Protein AF-A0A9P6CHK9-F1 (afdb_monomer_lite)

InterPro domains:
  IPR012942 SRR1-like domain [PF07985] (1-132)
  IPR040044 SRR1-like protein [PTHR28626] (11-134)

Secondary structure (DSSP, 8-state):
-HHHHT--GGG-EE--TT--HHHHHHHHHTT-EE-SS--TT----SS-EEEEETT--HHHHHHHHHHT-SHHHHTTEEEEEE-HHHHHHTS-HHHHHHH-HHHHHHGGGSEEEEPPPPSS-TTTTTTEEEEE----

Foldseek 3Di:
DCVVVVNDQCPAEDDDPPDDPVNVVVCVVSVHHYDPDPPLLQDQQPAQDEDEAEPDDLSSVLNNCVNQVDPVRQQSYWYFYFQLVVVLVVDDPVVCCVRRVSSNVCSVQWDWAQDDADPVHRPPSRRTTTIGHDDD

Organism: NCBI:txid64659

pLDDT: mean 92.96, std 5.64, range [56.06, 98.12]

Structure (mmCIF, N/CA/C/O backbone):
data_AF-A0A9P6CHK9-F1
#
_entry.id   AF-A0A9P6CHK9-F1
#
loop_
_atom_site.group_PDB
_atom_site.id
_atom_site.type_symbol
_atom_site.label_atom_id
_atom_site.label_alt_id
_atom_site.label_comp_id
_atom_site.label_asym_id
_atom_site.label_entity_id
_atom_site.label_seq_id
_atom_site.pdbx_PDB_ins_code
_atom_site.Cartn_x
_atom_site.Cartn_y
_atom_site.Cartn_z
_atom_site.occupancy
_atom_site.B_iso_or_equiv
_atom_site.auth_seq_id
_atom_site.auth_comp_id
_atom_site.auth_asym_id
_atom_site.auth_atom_id
_atom_site.pdbx_PDB_model_num
ATOM 1 N N . MET A 1 1 ? 1.142 -6.135 16.172 1.00 75.69 1 MET A N 1
ATOM 2 C CA . MET A 1 1 ? 1.747 -4.831 15.805 1.00 75.69 1 MET A CA 1
ATOM 3 C C . MET A 1 1 ? 1.047 -3.708 16.544 1.00 75.69 1 MET A C 1
ATOM 5 O O . MET A 1 1 ? 1.735 -2.978 17.243 1.00 75.69 1 MET A O 1
ATOM 9 N N . CYS A 1 2 ? -0.286 -3.637 16.465 1.00 85.44 2 CYS A N 1
ATOM 10 C CA . CYS A 1 2 ? -1.082 -2.626 17.159 1.00 85.44 2 CYS A CA 1
ATOM 11 C C . CYS A 1 2 ? -0.807 -2.581 18.668 1.00 85.44 2 CYS A C 1
ATOM 13 O O . CYS A 1 2 ? -0.368 -1.546 19.149 1.00 85.44 2 CYS A O 1
ATOM 15 N N . ASP A 1 3 ? -0.886 -3.719 19.366 1.00 86.19 3 ASP A N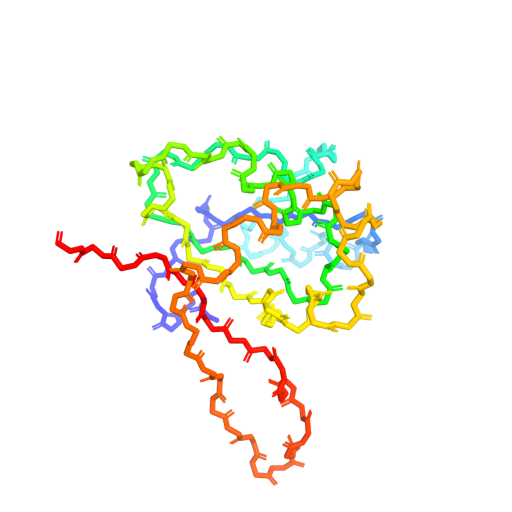 1
ATOM 16 C CA . ASP A 1 3 ? -0.627 -3.781 20.815 1.00 86.19 3 ASP A CA 1
ATOM 17 C C . ASP A 1 3 ? 0.774 -3.285 21.198 1.00 86.19 3 ASP A C 1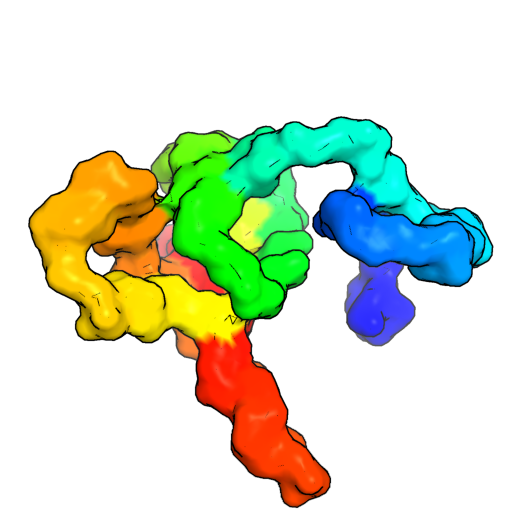
ATOM 19 O O . ASP A 1 3 ? 0.942 -2.494 22.120 1.00 86.19 3 ASP A O 1
ATOM 23 N N . ARG A 1 4 ? 1.806 -3.717 20.458 1.00 87.69 4 ARG A N 1
ATOM 24 C CA . ARG A 1 4 ? 3.204 -3.345 20.744 1.00 87.69 4 ARG A CA 1
ATOM 25 C C . ARG A 1 4 ? 3.500 -1.872 20.473 1.00 87.69 4 ARG A C 1
ATOM 27 O O . ARG A 1 4 ? 4.411 -1.334 21.090 1.00 87.69 4 ARG A O 1
ATOM 34 N N . LEU A 1 5 ? 2.788 -1.261 19.529 1.00 84.50 5 LEU A N 1
ATOM 35 C CA . LEU A 1 5 ? 2.955 0.143 19.144 1.00 84.50 5 LEU A CA 1
ATOM 36 C C . LEU A 1 5 ? 1.893 1.054 19.775 1.00 84.50 5 LEU A C 1
ATOM 38 O O . LEU A 1 5 ? 1.875 2.244 19.478 1.00 84.50 5 LEU A O 1
ATOM 42 N N . ASN A 1 6 ? 1.022 0.506 20.630 1.00 88.31 6 ASN A N 1
ATOM 43 C CA . ASN A 1 6 ? -0.117 1.202 21.223 1.00 88.31 6 ASN A CA 1
ATOM 44 C C . ASN A 1 6 ? -1.000 1.914 20.174 1.00 88.31 6 ASN A C 1
ATOM 46 O O . ASN A 1 6 ? -1.432 3.050 20.369 1.00 88.31 6 ASN A O 1
ATOM 50 N N . ILE A 1 7 ? -1.221 1.258 19.030 1.00 87.62 7 ILE A N 1
ATOM 51 C CA . ILE A 1 7 ? -2.112 1.747 17.972 1.00 87.62 7 ILE A CA 1
ATOM 52 C C . ILE A 1 7 ? -3.531 1.312 18.321 1.00 87.62 7 ILE A C 1
ATOM 54 O O . ILE A 1 7 ? -3.805 0.116 18.416 1.00 87.62 7 ILE A O 1
ATOM 58 N N . ASP A 1 8 ? -4.424 2.286 18.460 1.00 90.94 8 ASP A N 1
ATOM 59 C CA . ASP A 1 8 ? -5.858 2.053 18.613 1.00 90.94 8 ASP A CA 1
ATOM 60 C C . ASP A 1 8 ? -6.409 1.315 17.378 1.00 90.94 8 ASP A C 1
ATOM 62 O O . ASP A 1 8 ? -6.285 1.791 16.244 1.00 90.94 8 ASP A O 1
ATOM 66 N N . THR A 1 9 ? -7.007 0.138 17.591 1.00 91.56 9 THR A N 1
ATOM 67 C CA . THR A 1 9 ? -7.541 -0.709 16.516 1.00 91.56 9 THR A CA 1
ATOM 68 C C . THR A 1 9 ? -8.709 -0.059 15.779 1.00 91.56 9 THR A C 1
ATOM 70 O O . THR A 1 9 ? -8.904 -0.353 14.599 1.00 91.56 9 THR A O 1
ATOM 73 N N . SER A 1 10 ? -9.399 0.911 16.388 1.00 87.56 10 SER A N 1
ATOM 74 C CA . SER A 1 10 ? -10.420 1.718 15.709 1.00 87.56 10 SER A CA 1
ATOM 75 C C . SER A 1 10 ? -9.842 2.604 14.594 1.00 87.56 10 SER A C 1
ATOM 77 O O . SER A 1 10 ? -10.546 2.974 13.650 1.00 87.56 10 SER A O 1
ATOM 79 N N . GLY A 1 11 ? -8.540 2.908 14.664 1.00 90.06 11 GLY A N 1
ATOM 80 C CA . GLY A 1 11 ? -7.780 3.596 13.622 1.00 90.06 11 GLY A CA 1
ATOM 81 C C . GLY A 1 11 ? -7.269 2.675 12.510 1.00 90.06 11 GLY A C 1
ATOM 82 O O . GLY A 1 11 ? -6.698 3.164 11.534 1.00 90.06 11 GLY A O 1
ATOM 83 N N . VAL A 1 12 ? -7.464 1.358 12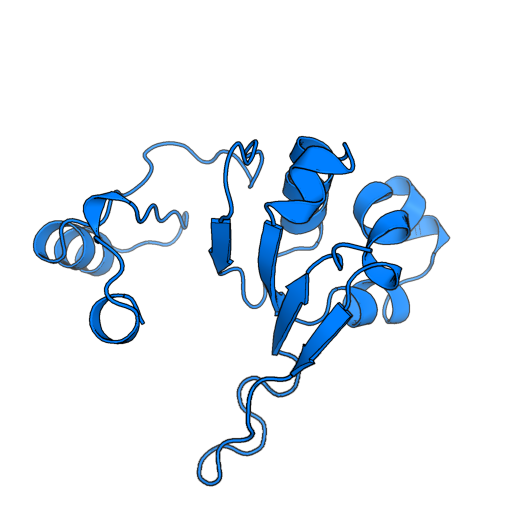.628 1.00 94.38 12 VAL A N 1
ATOM 84 C CA . VAL A 1 12 ? -7.001 0.365 11.654 1.00 94.38 12 VAL A CA 1
ATOM 85 C C . VAL A 1 12 ? -8.134 0.013 10.703 1.00 94.38 12 VAL A C 1
ATOM 87 O O . VAL A 1 12 ? -9.246 -0.309 11.114 1.00 94.38 12 VAL A O 1
ATOM 90 N N . SER A 1 13 ? -7.841 0.067 9.406 1.00 95.06 13 SER A N 1
ATOM 91 C CA . SER A 1 13 ? -8.767 -0.346 8.354 1.00 95.06 13 SER A CA 1
ATOM 92 C C . SER A 1 13 ? -8.147 -1.438 7.495 1.00 95.06 13 SER A C 1
ATOM 94 O O . SER A 1 13 ? -6.986 -1.325 7.107 1.00 95.06 13 SER A O 1
ATOM 96 N N . VAL A 1 14 ? -8.926 -2.475 7.187 1.00 95.50 14 VAL A N 1
ATOM 97 C CA . VAL A 1 14 ? -8.476 -3.634 6.402 1.00 95.50 14 VAL A CA 1
ATOM 98 C C . VAL A 1 14 ? -9.412 -3.907 5.232 1.00 95.50 14 VAL A C 1
ATOM 100 O O . VAL A 1 14 ? -10.621 -3.679 5.311 1.00 95.50 14 VAL A O 1
ATOM 103 N N . TYR A 1 15 ? -8.840 -4.395 4.136 1.00 94.94 15 TYR A N 1
ATOM 104 C CA . TYR A 1 15 ? -9.579 -4.842 2.964 1.00 94.94 15 TYR A CA 1
ATOM 105 C C . TYR A 1 15 ? -8.777 -5.900 2.211 1.00 94.94 15 TYR A C 1
ATOM 107 O O . TYR A 1 15 ? -7.631 -5.645 1.848 1.00 94.94 15 TYR A O 1
ATOM 115 N N . ASP A 1 16 ? -9.415 -7.024 1.911 1.00 92.88 16 ASP A N 1
ATOM 116 C CA . ASP A 1 16 ? -8.969 -8.005 0.933 1.00 92.88 16 ASP A CA 1
ATOM 117 C C . ASP A 1 16 ? -10.225 -8.670 0.338 1.00 92.88 16 ASP A C 1
ATOM 119 O O . ASP A 1 16 ? -11.110 -9.075 1.098 1.00 92.88 16 ASP A O 1
ATOM 123 N N . PRO A 1 17 ? -10.369 -8.759 -0.999 1.00 91.38 17 PRO A N 1
ATOM 124 C CA . PRO A 1 17 ? -11.514 -9.434 -1.607 1.00 91.38 17 PRO A CA 1
ATOM 125 C C . PRO A 1 17 ? -11.606 -10.930 -1.269 1.00 91.38 17 PRO A C 1
ATOM 127 O O . PRO A 1 17 ? -12.664 -11.512 -1.495 1.00 91.38 17 PRO A O 1
ATOM 130 N N . VAL A 1 18 ? -10.532 -11.556 -0.773 1.00 93.62 18 VAL A N 1
ATOM 131 C CA . VAL A 1 18 ? -10.513 -12.981 -0.415 1.00 93.62 18 VAL A CA 1
ATOM 132 C C . VAL A 1 18 ? -10.755 -13.251 1.070 1.00 93.62 18 VAL A C 1
ATOM 134 O O . VAL A 1 18 ? -10.645 -14.405 1.482 1.00 93.62 18 VAL A O 1
ATOM 137 N N . PHE A 1 19 ? -11.092 -12.231 1.872 1.00 95.38 19 PHE A N 1
ATOM 138 C CA . PHE A 1 19 ? -11.435 -12.444 3.279 1.00 95.38 19 PHE A CA 1
ATOM 139 C C . PHE A 1 19 ? -12.557 -13.472 3.439 1.00 95.38 19 PHE A C 1
ATOM 141 O O . PHE A 1 19 ? -13.611 -13.401 2.803 1.00 95.38 19 PHE A O 1
ATOM 148 N N . THR A 1 20 ? -12.310 -14.421 4.331 1.00 96.88 20 THR A N 1
ATOM 149 C CA . THR A 1 20 ? -13.235 -15.477 4.730 1.00 96.88 20 THR A CA 1
ATOM 150 C C . THR A 1 20 ? -14.183 -15.000 5.831 1.00 96.88 20 THR A C 1
ATOM 152 O O . THR A 1 20 ? -14.010 -13.926 6.409 1.00 96.88 20 THR A O 1
ATOM 155 N N . ALA A 1 21 ? -15.203 -15.800 6.151 1.00 97.19 21 ALA A N 1
ATOM 156 C CA . ALA A 1 21 ? -16.102 -15.486 7.262 1.00 97.19 21 ALA A CA 1
ATOM 157 C C . ALA A 1 21 ? -15.352 -15.461 8.606 1.00 97.19 21 ALA A C 1
ATOM 159 O O . ALA A 1 21 ? -15.650 -14.637 9.470 1.00 97.19 21 ALA A O 1
ATOM 160 N N . GLU A 1 22 ? -14.353 -16.328 8.754 1.00 97.81 22 GLU A N 1
ATOM 161 C CA . GLU A 1 22 ? -13.472 -16.415 9.911 1.00 97.81 22 GLU A CA 1
ATOM 162 C C . GLU A 1 22 ? -12.619 -15.149 10.060 1.00 97.81 22 GLU A C 1
ATOM 164 O O . GLU A 1 22 ? -12.548 -14.596 11.159 1.00 97.81 22 GLU A O 1
ATOM 169 N N . ASP A 1 23 ? -12.050 -14.638 8.960 1.00 96.50 23 ASP A N 1
ATOM 170 C CA . ASP A 1 23 ? -11.302 -13.372 8.959 1.00 96.50 23 ASP A CA 1
ATOM 171 C C . ASP A 1 23 ? -12.193 -12.214 9.425 1.00 96.50 23 ASP A C 1
ATOM 173 O O . ASP A 1 23 ? -11.833 -11.451 10.322 1.00 96.50 23 ASP A O 1
ATOM 177 N N . LEU A 1 24 ? -13.396 -12.109 8.849 1.00 96.62 24 LEU A N 1
ATOM 178 C CA . LEU A 1 24 ? -14.360 -11.061 9.188 1.00 96.62 24 LEU A CA 1
ATOM 179 C C . LEU A 1 24 ? -14.807 -11.139 10.654 1.00 96.62 24 LEU A C 1
ATOM 181 O O . LEU A 1 24 ? -14.925 -10.100 11.308 1.00 96.62 24 LEU A O 1
ATOM 185 N N . SER A 1 25 ? -15.028 -12.350 11.176 1.00 97.12 25 SER A N 1
ATOM 186 C CA . SER A 1 25 ? -15.361 -12.570 12.587 1.00 97.12 25 SER A CA 1
ATOM 187 C C . SER A 1 25 ? -14.231 -12.091 13.497 1.00 97.12 25 SER A C 1
ATOM 189 O O . SER A 1 25 ? -14.472 -11.310 14.418 1.00 97.12 25 SER A O 1
ATOM 191 N N . LEU A 1 26 ? -12.989 -12.481 13.192 1.00 95.62 26 LEU A N 1
ATOM 192 C CA . LEU A 1 26 ? -11.808 -12.074 13.951 1.00 95.62 26 LEU A CA 1
ATOM 193 C C . LEU A 1 26 ? -11.625 -10.550 13.946 1.00 95.62 26 LEU A C 1
ATOM 195 O O . LEU A 1 26 ? -11.371 -9.952 14.989 1.00 95.62 26 LEU A O 1
ATOM 199 N N . PHE A 1 27 ? -11.778 -9.893 12.793 1.00 95.25 27 PHE A N 1
ATOM 200 C CA . PHE A 1 27 ? -11.683 -8.432 12.724 1.00 95.25 27 PHE A CA 1
ATOM 201 C C . PHE A 1 27 ? -12.764 -7.743 13.561 1.00 95.25 27 PHE A C 1
ATOM 203 O O . PHE A 1 27 ? -12.474 -6.731 14.202 1.00 95.25 27 PHE A O 1
ATOM 210 N N . GLY A 1 28 ? -13.974 -8.308 13.608 1.00 94.38 28 GLY A N 1
ATOM 211 C CA . GLY A 1 28 ? -15.052 -7.839 14.476 1.00 94.38 28 GLY A CA 1
ATOM 212 C C . GLY A 1 28 ? -14.695 -7.922 15.962 1.00 94.38 28 GLY A C 1
ATOM 213 O O . GLY A 1 28 ? -14.857 -6.938 16.683 1.00 94.38 28 GLY A O 1
ATOM 214 N N . GLU A 1 29 ? -14.149 -9.056 16.409 1.00 94.56 29 GLU A N 1
ATOM 215 C CA . GLU A 1 29 ? -13.687 -9.252 17.794 1.00 94.56 29 GLU A CA 1
ATOM 216 C C . GLU A 1 29 ? -12.560 -8.281 18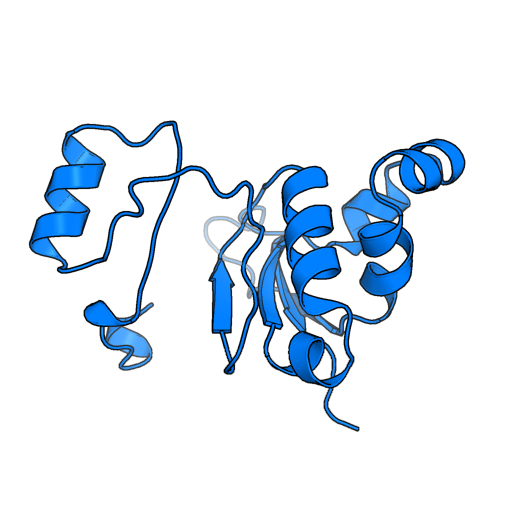.176 1.00 94.56 29 GLU A C 1
ATOM 218 O O . GLU A 1 29 ? -12.541 -7.749 19.286 1.00 94.56 29 GLU A O 1
ATOM 223 N N . LEU A 1 30 ? -11.654 -7.998 17.237 1.00 92.31 30 LEU A N 1
ATOM 224 C CA . LEU A 1 30 ? -10.530 -7.074 17.420 1.00 92.31 30 LEU A CA 1
ATOM 225 C C . LEU A 1 30 ? -10.905 -5.592 17.241 1.00 92.31 30 LEU A C 1
ATOM 227 O O . LEU A 1 30 ? -10.036 -4.723 17.357 1.00 92.31 30 LEU A O 1
ATOM 231 N N . GLN A 1 31 ? -12.176 -5.290 16.949 1.00 93.19 31 GLN A N 1
ATOM 232 C CA . GLN A 1 31 ? -12.676 -3.938 16.667 1.00 93.19 31 GLN A CA 1
ATOM 233 C C . GLN A 1 31 ? -11.944 -3.246 15.501 1.00 93.19 31 GLN A C 1
ATOM 235 O O . GLN A 1 31 ? -11.836 -2.021 15.450 1.00 93.19 31 GLN A O 1
ATOM 240 N N . ILE A 1 32 ? -11.445 -4.036 14.547 1.00 94.88 32 ILE A N 1
ATOM 241 C CA . ILE A 1 32 ? -10.783 -3.550 13.337 1.00 94.88 32 ILE A CA 1
ATOM 242 C C . ILE A 1 32 ? -11.846 -3.233 12.289 1.00 94.88 32 ILE A C 1
ATOM 244 O O . ILE A 1 32 ? -12.752 -4.024 12.017 1.00 94.88 32 ILE A O 1
ATOM 248 N N . ARG A 1 33 ? -11.720 -2.075 11.640 1.00 95.88 33 ARG A N 1
ATOM 249 C CA . ARG A 1 33 ? -12.672 -1.660 10.613 1.00 95.88 33 ARG A CA 1
ATOM 250 C C . ARG A 1 33 ? -12.438 -2.421 9.307 1.00 95.88 33 ARG A C 1
ATOM 252 O O . ARG A 1 33 ? -11.513 -2.112 8.556 1.00 95.88 33 ARG A O 1
ATOM 259 N N . VAL A 1 34 ? -13.335 -3.345 8.975 1.00 96.06 34 VAL A N 1
ATOM 260 C CA . VAL A 1 34 ? -13.397 -3.926 7.626 1.00 96.06 34 VAL A CA 1
ATOM 261 C C . VAL A 1 34 ? -14.006 -2.906 6.666 1.00 96.06 34 VAL A C 1
ATOM 263 O O . VAL A 1 34 ? -15.075 -2.343 6.917 1.00 96.06 34 VAL A O 1
ATOM 266 N N . LEU A 1 35 ? -13.316 -2.632 5.563 1.00 94.75 35 LEU A N 1
ATOM 267 C CA . LEU A 1 35 ? -13.824 -1.743 4.526 1.00 94.75 35 LEU A CA 1
ATOM 268 C C . LEU A 1 35 ? -14.820 -2.498 3.640 1.00 94.75 35 LEU A C 1
ATOM 270 O O . LEU A 1 35 ? -14.544 -3.596 3.174 1.00 94.75 35 LEU A O 1
ATOM 274 N N . ALA A 1 36 ? -15.981 -1.895 3.387 1.00 88.56 36 ALA A N 1
ATOM 275 C CA . ALA A 1 36 ? -17.032 -2.513 2.575 1.00 88.56 36 ALA A CA 1
ATOM 276 C C . ALA A 1 36 ? -16.778 -2.409 1.058 1.00 88.56 36 ALA A C 1
ATOM 278 O O . ALA A 1 36 ? -17.416 -3.101 0.271 1.00 88.56 36 ALA A O 1
ATOM 279 N N . GLU A 1 37 ? -15.869 -1.527 0.638 1.00 91.69 37 GLU A N 1
ATOM 280 C CA . GLU A 1 37 ? -15.651 -1.179 -0.766 1.00 91.69 37 GLU A CA 1
ATOM 281 C C . GLU A 1 37 ? -14.209 -1.451 -1.193 1.00 91.69 37 GLU A C 1
ATOM 283 O O . GLU A 1 37 ? -13.259 -0.992 -0.552 1.00 91.69 37 GLU A O 1
ATOM 288 N N . ASN A 1 38 ? -14.044 -2.086 -2.355 1.00 93.56 38 ASN A N 1
ATOM 289 C CA . ASN A 1 38 ? -12.752 -2.150 -3.024 1.00 93.56 38 ASN A CA 1
ATOM 290 C C . ASN A 1 38 ? -12.389 -0.787 -3.623 1.00 93.56 38 ASN A C 1
ATOM 292 O O . ASN A 1 38 ? -12.770 -0.464 -4.748 1.00 93.56 38 ASN A O 1
ATOM 296 N N . ARG A 1 39 ? -11.589 0.003 -2.910 1.00 93.75 39 ARG A N 1
ATOM 297 C CA . ARG A 1 39 ? -11.069 1.272 -3.449 1.00 93.75 39 ARG A CA 1
ATOM 298 C C . ARG A 1 39 ? -9.825 1.104 -4.319 1.00 93.75 39 ARG A C 1
ATOM 300 O O . ARG A 1 39 ? -9.281 2.097 -4.798 1.00 93.75 39 ARG A O 1
ATOM 307 N N . SER A 1 40 ? -9.354 -0.128 -4.518 1.00 94.81 40 SER A N 1
ATOM 308 C CA . SER A 1 40 ? -8.146 -0.453 -5.288 1.00 94.81 40 SER A CA 1
ATOM 309 C C . SER A 1 40 ? -6.932 0.379 -4.853 1.00 94.81 40 SER A C 1
ATOM 311 O O . SER A 1 40 ? -6.210 0.913 -5.691 1.00 94.81 40 SER A O 1
ATOM 313 N N . ALA A 1 41 ? -6.753 0.535 -3.538 1.00 95.88 41 ALA A N 1
ATOM 314 C CA . ALA A 1 41 ? -5.705 1.342 -2.903 1.00 95.88 41 ALA A CA 1
ATOM 315 C C . ALA A 1 41 ? -5.737 2.865 -3.183 1.00 95.88 41 ALA A C 1
ATOM 317 O O . ALA A 1 41 ? -4.792 3.571 -2.840 1.00 95.88 41 ALA A O 1
ATOM 318 N N . ARG A 1 42 ? -6.827 3.416 -3.738 1.00 96.50 42 ARG A N 1
ATOM 319 C CA . ARG A 1 42 ? -6.995 4.868 -3.948 1.00 96.50 42 ARG A CA 1
ATOM 320 C C . ARG A 1 42 ? -7.388 5.580 -2.648 1.00 96.50 42 ARG A C 1
ATOM 322 O O . ARG A 1 42 ? -8.537 5.983 -2.472 1.00 96.50 42 ARG A O 1
ATOM 329 N N . TYR A 1 43 ? -6.435 5.708 -1.731 1.00 95.19 43 TYR A N 1
ATOM 330 C CA . TYR A 1 43 ? -6.605 6.404 -0.454 1.00 95.19 43 TYR A CA 1
ATOM 331 C C . TYR A 1 43 ? -5.767 7.676 -0.427 1.00 95.19 43 TYR A C 1
ATOM 333 O O . TYR A 1 43 ? -4.572 7.617 -0.691 1.00 95.19 43 TYR A O 1
ATOM 341 N N . VAL A 1 44 ? -6.382 8.807 -0.081 1.00 95.94 44 VAL A N 1
ATOM 342 C CA . VAL A 1 44 ? -5.659 10.050 0.220 1.00 95.94 44 VAL A CA 1
ATOM 343 C C . VAL A 1 44 ? -5.258 10.027 1.695 1.00 95.94 44 VAL A C 1
ATOM 345 O O . VAL A 1 44 ? -6.092 9.767 2.564 1.00 95.94 44 VAL A O 1
ATOM 348 N N . LEU A 1 45 ? -3.978 10.256 1.969 1.00 95.38 45 LEU A N 1
ATOM 349 C CA . LEU A 1 45 ? -3.366 10.153 3.288 1.00 95.38 45 LEU A CA 1
ATOM 350 C C . LEU A 1 45 ? -3.186 11.548 3.889 1.00 95.38 45 LEU A C 1
ATOM 352 O O . LEU A 1 45 ? -2.201 12.240 3.640 1.00 95.38 45 LEU A O 1
ATOM 356 N N . GLU A 1 46 ? -4.154 11.945 4.710 1.00 94.56 46 GLU A N 1
ATOM 357 C CA . GLU A 1 46 ? -4.179 13.258 5.380 1.00 94.56 46 GLU A CA 1
ATOM 358 C C . GLU A 1 46 ? -3.280 13.331 6.627 1.00 94.56 46 GLU A C 1
ATOM 360 O O . GLU A 1 46 ? -3.101 14.390 7.222 1.00 94.56 46 GLU A O 1
ATOM 365 N N . ARG A 1 47 ? -2.747 12.191 7.071 1.00 93.25 47 ARG A N 1
ATOM 366 C CA . ARG A 1 47 ? -1.893 12.067 8.258 1.00 93.25 47 ARG A CA 1
ATOM 367 C C . ARG A 1 47 ? -0.917 10.905 8.089 1.00 93.25 47 ARG A C 1
ATOM 369 O O . ARG A 1 47 ? -1.225 10.008 7.295 1.00 93.25 47 ARG A O 1
ATOM 376 N N . PRO A 1 48 ? 0.185 10.856 8.860 1.00 93.75 48 PRO A N 1
ATOM 377 C CA . PRO A 1 48 ? 1.102 9.724 8.849 1.00 93.75 48 PRO A CA 1
ATOM 378 C C . PRO A 1 48 ? 0.352 8.397 8.986 1.00 93.75 48 PRO A C 1
ATOM 380 O O . PRO A 1 48 ? -0.385 8.184 9.949 1.00 93.75 48 PRO A O 1
ATOM 383 N N . THR A 1 49 ? 0.497 7.535 7.985 1.00 94.56 49 THR A N 1
ATOM 384 C CA . THR A 1 49 ? -0.277 6.305 7.827 1.00 94.56 49 THR A CA 1
ATOM 385 C C . THR A 1 49 ? 0.645 5.174 7.405 1.00 94.56 49 THR A C 1
ATOM 387 O O . THR A 1 49 ? 1.409 5.296 6.447 1.00 94.56 49 THR A O 1
ATOM 390 N N . ILE A 1 50 ? 0.538 4.048 8.112 1.00 95.25 50 ILE A N 1
ATOM 391 C CA . ILE A 1 50 ? 1.191 2.804 7.715 1.00 95.25 50 ILE A CA 1
ATOM 392 C C . ILE A 1 50 ? 0.283 2.073 6.730 1.00 95.25 50 ILE A C 1
ATOM 394 O O . ILE A 1 50 ? -0.818 1.650 7.081 1.00 95.25 50 ILE A O 1
ATOM 398 N N . CYS A 1 51 ? 0.765 1.882 5.510 1.00 96.38 51 CYS A N 1
ATOM 399 C CA . CYS A 1 51 ? 0.143 1.021 4.518 1.00 96.38 51 CYS A CA 1
ATOM 400 C C . CYS A 1 51 ? 0.859 -0.330 4.532 1.00 96.38 51 CYS A C 1
ATOM 402 O O . CYS A 1 51 ? 1.985 -0.452 4.052 1.00 96.38 51 CYS A O 1
ATOM 404 N N . PHE A 1 52 ? 0.219 -1.346 5.110 1.00 95.00 52 PHE A N 1
ATOM 405 C CA . PHE A 1 52 ? 0.726 -2.717 5.112 1.00 95.00 52 PHE A CA 1
ATOM 406 C C . PHE A 1 52 ? 0.223 -3.444 3.863 1.00 95.00 52 PHE A C 1
ATOM 408 O O . PHE A 1 52 ? -0.956 -3.774 3.767 1.00 95.00 52 PHE A O 1
ATOM 415 N N . MET A 1 53 ? 1.104 -3.626 2.881 1.00 95.00 53 MET A N 1
ATOM 416 C CA . MET A 1 53 ? 0.766 -4.115 1.540 1.00 95.00 53 MET A CA 1
ATOM 417 C C . MET A 1 53 ? 1.825 -5.105 1.019 1.00 95.00 53 MET A C 1
ATOM 419 O O . MET A 1 53 ? 2.421 -4.874 -0.033 1.00 95.00 53 MET A O 1
ATOM 423 N N . PRO A 1 54 ? 2.144 -6.189 1.747 1.00 89.38 54 PRO A N 1
ATOM 424 C CA . PRO A 1 54 ? 3.112 -7.169 1.265 1.00 89.38 54 PRO A CA 1
ATOM 425 C C . PRO A 1 54 ? 2.579 -7.883 0.014 1.00 89.38 54 PRO A C 1
ATOM 427 O O . PRO A 1 54 ? 1.409 -8.244 -0.051 1.00 89.38 54 PRO A O 1
ATOM 430 N N . HIS A 1 55 ? 3.449 -8.112 -0.974 1.00 85.12 55 HIS A N 1
ATOM 431 C CA . HIS A 1 55 ? 3.132 -8.862 -2.201 1.00 85.12 55 HIS A CA 1
ATOM 432 C C . HIS A 1 55 ? 1.946 -8.340 -3.039 1.00 85.12 55 HIS A C 1
ATOM 434 O O . HIS A 1 55 ? 1.444 -9.070 -3.890 1.00 85.12 55 HIS A O 1
ATOM 440 N N . CYS A 1 56 ? 1.525 -7.084 -2.865 1.00 92.25 56 CYS A N 1
ATOM 441 C CA . CYS A 1 56 ? 0.481 -6.499 -3.703 1.00 92.25 56 CYS A CA 1
ATOM 442 C C . CYS A 1 56 ? 0.923 -6.328 -5.168 1.00 92.25 56 CYS A C 1
ATOM 444 O O . CYS A 1 56 ? 2.113 -6.176 -5.473 1.00 92.25 56 CYS A O 1
ATOM 446 N N . ASP A 1 57 ? -0.064 -6.302 -6.066 1.00 93.88 57 ASP A N 1
ATOM 447 C CA . ASP A 1 57 ? 0.131 -5.976 -7.478 1.00 93.88 57 ASP A CA 1
ATOM 448 C C . ASP A 1 57 ? 0.607 -4.529 -7.671 1.00 93.88 57 ASP A C 1
ATOM 450 O O . ASP A 1 57 ? 0.247 -3.621 -6.914 1.00 93.88 57 ASP A O 1
ATOM 454 N N . MET A 1 58 ? 1.379 -4.294 -8.740 1.00 96.50 58 MET A N 1
ATOM 455 C CA . MET A 1 58 ? 1.943 -2.975 -9.056 1.00 96.50 58 MET A CA 1
ATOM 456 C C . MET A 1 58 ? 0.874 -1.882 -9.185 1.00 96.50 58 MET A C 1
ATOM 458 O O . MET A 1 58 ? 1.114 -0.740 -8.803 1.00 96.50 58 MET A O 1
ATOM 462 N N . GLU A 1 59 ? -0.312 -2.223 -9.684 1.00 97.25 59 GLU A N 1
ATOM 463 C CA . GLU A 1 59 ? -1.450 -1.318 -9.843 1.00 97.25 59 GLU A CA 1
ATOM 464 C C . GLU A 1 59 ? -1.947 -0.741 -8.517 1.00 97.25 59 GLU A C 1
ATOM 466 O O . GLU A 1 59 ? -2.437 0.389 -8.484 1.00 97.25 59 GLU A O 1
ATOM 471 N N . LEU A 1 60 ? -1.827 -1.490 -7.418 1.00 97.31 60 LEU A N 1
ATOM 472 C CA . LEU A 1 60 ? -2.226 -1.002 -6.102 1.00 97.31 60 LEU A CA 1
ATOM 473 C C . LEU A 1 60 ? -1.222 0.036 -5.583 1.00 97.31 60 LEU A C 1
ATOM 475 O O . LEU A 1 60 ? -1.641 1.081 -5.085 1.00 97.31 60 LEU A O 1
ATOM 479 N N . TYR A 1 61 ? 0.083 -0.187 -5.781 1.00 97.44 61 TYR A N 1
ATOM 480 C CA . TYR A 1 61 ? 1.100 0.825 -5.468 1.00 97.44 61 TYR A CA 1
ATOM 481 C C . TYR A 1 61 ? 0.963 2.058 -6.367 1.00 97.44 61 TYR A C 1
ATOM 483 O O . TYR A 1 61 ? 1.030 3.188 -5.895 1.00 97.44 61 TYR A O 1
ATOM 491 N N . GLU A 1 62 ? 0.706 1.858 -7.657 1.00 97.94 62 GLU A N 1
ATOM 492 C CA . GLU A 1 62 ? 0.447 2.947 -8.597 1.00 97.94 62 GLU A CA 1
ATOM 493 C C . GLU A 1 62 ? -0.720 3.826 -8.135 1.00 97.94 62 GLU A C 1
ATOM 495 O O . GLU A 1 62 ? -0.613 5.051 -8.138 1.00 97.94 62 GLU A O 1
ATOM 500 N N . ASN A 1 63 ? -1.827 3.216 -7.708 1.00 98.12 63 ASN A N 1
ATOM 501 C CA . ASN A 1 63 ? -3.018 3.938 -7.272 1.00 98.12 63 ASN A CA 1
ATOM 502 C C . ASN A 1 63 ? -2.795 4.729 -5.978 1.00 98.12 63 ASN A C 1
ATOM 504 O O . ASN A 1 63 ? -3.241 5.877 -5.899 1.00 98.12 63 ASN A O 1
ATOM 508 N N . ILE A 1 64 ? -2.111 4.155 -4.981 1.00 97.69 64 ILE A N 1
ATOM 509 C CA . ILE A 1 64 ? -1.851 4.869 -3.724 1.00 97.69 64 ILE A CA 1
ATOM 510 C C . ILE A 1 64 ? -0.834 5.997 -3.919 1.00 97.69 64 ILE A C 1
ATOM 512 O O . ILE A 1 64 ? -1.026 7.088 -3.388 1.00 97.69 64 ILE A O 1
ATOM 516 N N . LEU A 1 65 ? 0.195 5.786 -4.745 1.00 97.25 65 LEU A N 1
ATOM 517 C CA . LEU A 1 65 ? 1.165 6.827 -5.085 1.00 97.25 65 LEU A CA 1
ATOM 518 C C . LEU A 1 65 ? 0.510 7.956 -5.890 1.00 97.25 65 LEU A C 1
ATOM 520 O O . LEU A 1 65 ? 0.732 9.125 -5.592 1.00 97.25 65 LEU A O 1
ATOM 524 N N . LYS A 1 66 ? -0.361 7.627 -6.853 1.00 97.38 66 LYS A N 1
ATOM 525 C CA . LYS A 1 66 ? -1.157 8.616 -7.601 1.00 97.38 66 LYS A CA 1
ATOM 526 C C . LYS A 1 66 ? -2.053 9.454 -6.697 1.00 97.38 66 LYS A C 1
ATOM 528 O O . LYS A 1 66 ? -2.109 10.668 -6.861 1.00 97.38 66 LYS A O 1
ATOM 533 N N . ALA A 1 67 ? -2.748 8.824 -5.750 1.00 97.44 67 ALA A N 1
ATOM 534 C CA . ALA A 1 67 ? -3.640 9.524 -4.824 1.00 97.44 67 ALA A CA 1
ATOM 535 C C . ALA A 1 67 ? -2.894 10.484 -3.876 1.00 97.44 67 ALA A C 1
ATOM 537 O O . ALA A 1 67 ? -3.499 11.421 -3.355 1.00 97.44 67 ALA A O 1
ATOM 538 N N . ASN A 1 68 ? -1.588 10.272 -3.679 1.00 97.00 68 ASN A N 1
ATOM 539 C CA . ASN A 1 68 ? -0.749 11.003 -2.729 1.00 97.00 68 ASN A CA 1
ATOM 540 C C . ASN A 1 68 ? 0.458 11.678 -3.386 1.00 97.00 68 ASN A C 1
ATOM 542 O O . ASN A 1 68 ? 1.451 11.905 -2.714 1.00 97.00 68 ASN A O 1
ATOM 546 N N . TRP A 1 69 ? 0.385 12.000 -4.680 1.00 93.81 69 TRP A N 1
ATOM 547 C CA . TRP A 1 69 ? 1.521 12.490 -5.473 1.00 93.81 69 TRP A CA 1
ATOM 548 C C . TRP A 1 69 ? 2.183 13.768 -4.933 1.00 93.81 69 TRP A C 1
ATOM 550 O O . TRP A 1 69 ? 3.369 14.012 -5.151 1.00 93.81 69 TRP A O 1
ATOM 560 N N . GLU A 1 70 ? 1.413 14.616 -4.254 1.00 92.62 70 GLU A N 1
ATOM 561 C CA . GLU A 1 70 ? 1.918 15.845 -3.650 1.00 92.62 70 GLU A CA 1
ATOM 562 C C . GLU A 1 70 ? 2.977 15.528 -2.584 1.00 92.62 70 GLU A C 1
ATOM 564 O O . GLU A 1 70 ? 2.772 14.651 -1.749 1.00 92.62 70 GLU A O 1
ATOM 569 N N . ALA A 1 71 ? 4.080 16.285 -2.548 1.00 87.81 71 ALA A N 1
ATOM 570 C CA . ALA A 1 71 ? 5.170 16.062 -1.588 1.00 87.81 71 ALA A CA 1
ATOM 571 C C . ALA A 1 71 ? 4.676 16.019 -0.129 1.00 87.81 71 ALA A C 1
ATOM 573 O O . ALA A 1 71 ? 5.165 15.229 0.678 1.00 87.81 71 ALA A O 1
ATOM 574 N N . GLN A 1 72 ? 3.659 16.828 0.193 1.00 89.19 72 GLN A N 1
ATOM 575 C CA . GLN A 1 72 ? 3.029 16.815 1.510 1.00 89.19 72 GLN A CA 1
ATOM 576 C C . GLN A 1 72 ? 2.258 15.515 1.805 1.00 89.19 72 GLN A C 1
ATOM 578 O O . GLN A 1 72 ? 2.178 15.067 2.933 1.00 89.19 72 GLN A O 1
ATOM 583 N N . LYS A 1 73 ? 1.693 14.853 0.804 1.00 92.56 73 LYS A N 1
ATOM 584 C CA . LYS A 1 73 ? 0.981 13.588 1.019 1.00 92.56 73 LYS A CA 1
ATOM 585 C C . LYS A 1 73 ? 1.930 12.393 0.991 1.00 92.56 73 LYS A C 1
ATOM 587 O O . LYS A 1 73 ? 1.707 11.425 1.711 1.00 92.56 73 LYS A O 1
ATOM 592 N N . LEU A 1 74 ? 3.029 12.471 0.238 1.00 93.94 74 LEU A N 1
ATOM 593 C CA . LEU A 1 74 ? 4.062 11.431 0.242 1.00 93.94 74 LEU A CA 1
ATOM 594 C C . LEU A 1 74 ? 4.752 11.283 1.604 1.00 93.94 74 LEU A C 1
ATOM 596 O O . LEU A 1 74 ? 5.052 10.157 1.989 1.00 93.94 74 LEU A O 1
ATOM 600 N N . HIS A 1 75 ? 4.950 12.367 2.367 1.00 94.25 75 HIS A N 1
ATOM 601 C CA . HIS A 1 75 ? 5.524 12.255 3.718 1.00 94.25 75 HIS A CA 1
ATOM 602 C C . HIS A 1 75 ? 4.598 11.543 4.714 1.00 94.25 75 HIS A C 1
ATOM 604 O O . HIS A 1 75 ? 5.048 11.062 5.751 1.00 94.25 75 HIS A O 1
ATOM 610 N N . ASN A 1 76 ? 3.301 11.466 4.407 1.00 95.75 76 ASN A N 1
ATOM 611 C CA . ASN A 1 76 ? 2.336 10.734 5.216 1.00 95.75 76 ASN A CA 1
ATOM 612 C C . ASN A 1 76 ? 2.348 9.227 4.924 1.00 95.75 76 ASN A C 1
ATOM 614 O O . ASN A 1 76 ? 1.723 8.472 5.666 1.00 95.75 76 ASN A O 1
ATOM 618 N N . LEU A 1 77 ? 3.033 8.768 3.872 1.00 96.62 77 LEU A N 1
ATOM 619 C CA . LEU A 1 77 ? 3.037 7.370 3.457 1.00 96.62 77 LEU A CA 1
ATOM 620 C C . LEU A 1 77 ? 4.228 6.604 4.050 1.00 96.62 77 LEU A C 1
ATOM 622 O O . LEU A 1 77 ? 5.369 6.775 3.625 1.00 96.62 77 LEU A O 1
ATOM 626 N N . PHE A 1 78 ? 3.930 5.677 4.961 1.00 95.75 78 PHE A N 1
ATOM 627 C CA . PHE A 1 78 ? 4.864 4.655 5.434 1.00 95.75 78 PHE A CA 1
ATOM 628 C C . PHE A 1 78 ? 4.434 3.300 4.882 1.00 95.75 78 PHE A C 1
ATOM 630 O O . PHE A 1 78 ? 3.458 2.705 5.335 1.00 95.75 78 PHE A O 1
ATOM 637 N N . LEU A 1 79 ? 5.141 2.801 3.878 1.00 96.50 79 LEU A N 1
ATOM 638 C CA . LEU A 1 79 ? 4.769 1.580 3.183 1.00 96.50 79 LEU A CA 1
ATOM 639 C C . LEU A 1 79 ? 5.539 0.386 3.752 1.00 96.50 79 LEU A C 1
ATOM 641 O O . LEU A 1 79 ? 6.756 0.316 3.632 1.00 96.50 79 LEU A O 1
ATOM 645 N N . VAL A 1 80 ? 4.838 -0.585 4.330 1.00 96.06 80 VAL A N 1
ATOM 646 C CA . VAL A 1 80 ? 5.411 -1.894 4.668 1.00 96.06 80 VAL A CA 1
ATOM 647 C C . VAL A 1 80 ? 5.014 -2.858 3.563 1.00 96.06 80 VAL A C 1
ATOM 649 O O . VAL A 1 80 ? 3.892 -3.364 3.531 1.00 96.06 80 VAL A O 1
ATOM 652 N N . ALA A 1 81 ? 5.921 -3.053 2.616 1.00 96.06 81 ALA A N 1
ATOM 653 C CA . ALA A 1 81 ? 5.666 -3.812 1.400 1.00 96.06 81 ALA A CA 1
ATOM 654 C C . ALA A 1 81 ? 6.963 -4.383 0.838 1.00 96.06 81 ALA A C 1
ATOM 656 O O . ALA A 1 81 ? 8.061 -4.073 1.316 1.00 96.06 81 ALA A O 1
ATOM 657 N N . ASN A 1 82 ? 6.839 -5.180 -0.220 1.00 94.88 82 ASN A N 1
ATOM 658 C CA . ASN A 1 82 ? 8.014 -5.540 -0.997 1.00 94.88 82 ASN A CA 1
ATOM 659 C C . ASN A 1 82 ? 8.642 -4.281 -1.592 1.00 94.88 82 ASN A C 1
ATOM 661 O O . ASN A 1 82 ? 7.933 -3.329 -1.934 1.00 94.88 82 ASN A O 1
ATOM 665 N N . ARG A 1 83 ? 9.972 -4.269 -1.689 1.00 94.62 83 ARG A N 1
ATOM 666 C CA . ARG A 1 83 ? 10.726 -3.127 -2.212 1.00 94.62 83 ARG A CA 1
ATOM 667 C C . ARG A 1 83 ? 10.172 -2.724 -3.575 1.00 94.62 83 ARG A C 1
ATOM 669 O O . ARG A 1 83 ? 10.188 -3.517 -4.515 1.00 94.62 83 ARG A O 1
ATOM 676 N N . LEU A 1 84 ? 9.695 -1.485 -3.690 1.00 95.56 84 LEU A N 1
ATOM 677 C CA . LEU A 1 84 ? 9.099 -0.974 -4.926 1.00 95.56 84 LEU A CA 1
ATOM 678 C C . LEU A 1 84 ? 10.109 -1.003 -6.081 1.00 95.56 84 LEU A C 1
ATOM 680 O O . LEU A 1 84 ? 9.740 -1.264 -7.226 1.00 95.56 84 LEU A O 1
ATOM 684 N N . VAL A 1 85 ? 11.391 -0.803 -5.757 1.00 95.00 85 VAL A N 1
ATOM 685 C CA . VAL A 1 85 ? 12.499 -0.859 -6.716 1.00 95.00 85 VAL A CA 1
ATOM 686 C C . VAL A 1 85 ? 12.646 -2.233 -7.388 1.00 95.00 85 VAL A C 1
ATOM 688 O O . VAL A 1 85 ? 12.928 -2.312 -8.581 1.00 95.00 85 VAL A O 1
ATOM 691 N N . ASP A 1 86 ? 12.337 -3.326 -6.685 1.00 94.25 86 ASP A N 1
ATOM 692 C CA . ASP A 1 86 ? 12.452 -4.674 -7.257 1.00 94.25 86 ASP A CA 1
ATOM 693 C C . ASP A 1 86 ? 11.453 -4.871 -8.412 1.00 94.25 86 ASP A C 1
ATOM 695 O O . ASP A 1 86 ? 11.751 -5.547 -9.401 1.00 94.25 86 ASP A O 1
ATOM 699 N N . TYR A 1 87 ? 10.276 -4.239 -8.330 1.00 93.19 87 TYR A N 1
ATOM 700 C CA . TYR A 1 87 ? 9.273 -4.284 -9.394 1.00 93.19 87 TYR A CA 1
ATOM 701 C C . TYR A 1 87 ? 9.716 -3.509 -10.637 1.00 93.19 87 TYR A C 1
ATOM 703 O O . TYR A 1 87 ? 9.476 -3.979 -11.753 1.00 93.19 87 TYR A O 1
ATOM 711 N N . ILE A 1 88 ? 10.360 -2.348 -10.470 1.00 94.62 88 ILE A N 1
ATOM 712 C CA . ILE A 1 88 ? 10.822 -1.552 -11.617 1.00 94.62 88 ILE A CA 1
ATOM 713 C C . ILE A 1 88 ? 12.032 -2.198 -12.297 1.00 94.62 88 ILE A C 1
ATOM 715 O O . ILE A 1 88 ? 12.111 -2.181 -13.523 1.00 94.62 88 ILE A O 1
ATOM 719 N N . ASP A 1 89 ? 12.924 -2.821 -11.527 1.00 94.31 89 ASP A N 1
ATOM 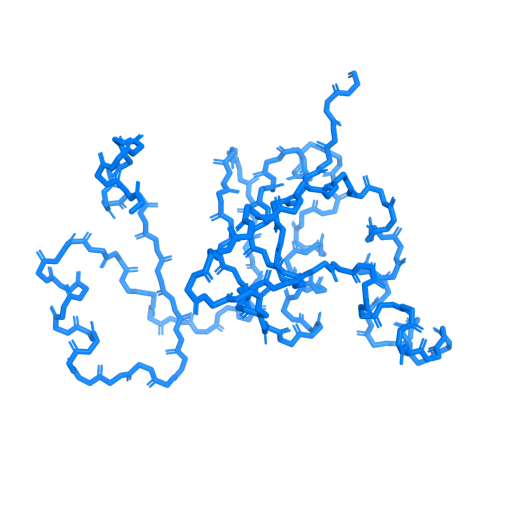720 C CA . ASP A 1 89 ? 14.139 -3.446 -12.054 1.00 94.31 89 ASP A CA 1
ATOM 721 C C . ASP A 1 89 ? 13.834 -4.764 -12.774 1.00 94.31 89 ASP A C 1
ATOM 723 O O . ASP A 1 89 ? 14.484 -5.114 -13.760 1.00 94.31 89 ASP A O 1
ATOM 727 N N . SER A 1 90 ? 12.785 -5.469 -12.341 1.00 94.19 90 SER A N 1
ATOM 728 C CA . SER A 1 90 ? 12.362 -6.744 -12.935 1.00 94.19 90 SER A CA 1
ATOM 729 C C . SER A 1 90 ? 11.519 -6.591 -14.210 1.00 94.19 90 SER A C 1
ATOM 731 O O . SER A 1 90 ? 11.132 -7.595 -14.810 1.00 94.19 90 SER A O 1
ATOM 733 N N . ASN A 1 91 ? 11.190 -5.364 -14.639 1.00 94.75 91 ASN A N 1
ATOM 734 C CA . ASN A 1 91 ? 10.269 -5.117 -15.751 1.00 94.75 91 ASN A CA 1
ATOM 735 C C . ASN A 1 91 ? 10.830 -4.111 -16.778 1.00 94.75 91 ASN A C 1
ATOM 737 O O . ASN A 1 91 ? 11.445 -3.112 -16.414 1.00 94.75 91 ASN A O 1
ATOM 741 N N . PRO A 1 92 ? 10.574 -4.289 -18.092 1.00 95.25 92 PRO A N 1
ATOM 742 C CA . PRO A 1 92 ? 11.002 -3.321 -19.101 1.00 95.25 92 PRO A CA 1
ATOM 743 C C . PRO A 1 92 ? 10.372 -1.937 -18.892 1.00 95.25 92 PRO A C 1
ATOM 745 O O . PRO A 1 92 ? 9.145 -1.811 -18.844 1.00 95.25 92 PRO A O 1
ATOM 748 N N . LYS A 1 93 ? 11.197 -0.880 -18.884 1.00 93.50 93 LYS A N 1
ATOM 749 C CA . LYS A 1 93 ? 10.753 0.507 -18.638 1.00 93.50 93 LYS A CA 1
ATOM 750 C C . LYS A 1 93 ? 9.580 0.959 -19.513 1.00 93.50 93 LYS A C 1
ATOM 752 O O . LYS A 1 93 ? 8.660 1.580 -18.997 1.00 93.50 93 LYS A O 1
ATOM 757 N N . HIS A 1 94 ? 9.565 0.619 -20.804 1.00 94.56 94 HIS A N 1
ATOM 758 C CA . HIS A 1 94 ? 8.472 1.014 -21.708 1.00 94.56 94 HIS A CA 1
ATOM 759 C C . HIS A 1 94 ? 7.109 0.430 -21.287 1.00 94.56 94 HIS A C 1
ATOM 761 O O . HIS A 1 94 ? 6.086 1.096 -21.422 1.00 94.56 94 HIS A O 1
ATOM 767 N N . LYS A 1 95 ? 7.081 -0.791 -20.726 1.00 95.44 95 LYS A N 1
ATOM 768 C CA . LYS A 1 95 ? 5.847 -1.387 -20.188 1.00 95.44 95 LYS A CA 1
ATOM 769 C C . LYS A 1 95 ? 5.405 -0.646 -18.932 1.00 95.44 95 LYS A C 1
ATOM 771 O O . LYS A 1 95 ? 4.236 -0.285 -18.815 1.00 95.44 95 LYS A O 1
ATOM 776 N N . LEU A 1 96 ? 6.348 -0.375 -18.030 1.00 96.44 96 LEU A N 1
ATOM 777 C CA . LEU A 1 96 ? 6.090 0.344 -16.781 1.00 96.44 96 LEU A CA 1
ATOM 778 C C . LEU A 1 96 ? 5.571 1.764 -17.029 1.00 96.44 96 LEU A C 1
ATOM 780 O O . LEU A 1 96 ? 4.600 2.156 -16.398 1.00 96.44 96 LEU A O 1
ATOM 784 N N . GLN A 1 97 ? 6.131 2.493 -17.999 1.00 96.38 97 GLN A N 1
ATOM 785 C CA . GLN A 1 97 ? 5.665 3.835 -18.378 1.00 96.38 97 GLN A CA 1
ATOM 786 C C . GLN A 1 97 ? 4.181 3.859 -18.761 1.00 96.38 97 GLN A C 1
ATOM 788 O O . GLN A 1 97 ? 3.474 4.799 -18.414 1.00 96.38 97 GLN A O 1
ATOM 793 N N . SER A 1 98 ? 3.698 2.824 -19.455 1.00 95.69 98 SER A N 1
ATOM 794 C CA . SER A 1 98 ? 2.285 2.729 -19.843 1.00 95.69 98 SER A CA 1
ATOM 795 C C . SER A 1 98 ? 1.363 2.245 -18.716 1.00 95.69 98 SER A C 1
ATOM 797 O O . SER A 1 98 ? 0.198 2.629 -18.672 1.00 95.69 98 SER A O 1
ATOM 799 N N . ARG A 1 99 ? 1.872 1.397 -17.812 1.00 96.31 99 ARG A N 1
ATOM 800 C CA . ARG A 1 99 ? 1.068 0.655 -16.826 1.00 96.31 99 ARG A CA 1
ATOM 801 C C . ARG A 1 99 ? 1.060 1.318 -15.449 1.00 96.31 99 ARG A C 1
ATOM 803 O O . ARG A 1 99 ? 0.003 1.469 -14.848 1.00 96.31 99 ARG A O 1
ATOM 810 N N . VAL A 1 100 ? 2.238 1.701 -14.963 1.00 97.81 100 VAL A N 1
ATOM 811 C CA . VAL A 1 100 ? 2.481 2.228 -13.613 1.00 97.81 100 VAL A CA 1
ATOM 812 C C . VAL A 1 100 ? 3.490 3.397 -13.623 1.00 97.81 100 VAL A C 1
ATOM 814 O O . VAL A 1 100 ? 4.572 3.307 -13.035 1.00 97.81 100 VAL A O 1
ATOM 817 N N . PRO A 1 101 ? 3.197 4.497 -14.349 1.00 97.31 101 PRO A N 1
ATOM 818 C CA . PRO A 1 101 ? 4.122 5.623 -14.492 1.00 97.31 101 PRO A CA 1
ATOM 819 C C . PRO A 1 101 ? 4.489 6.298 -13.166 1.00 97.31 101 PRO A C 1
ATOM 821 O O . PRO A 1 101 ? 5.635 6.720 -13.005 1.00 97.31 101 PRO A O 1
ATOM 824 N N . CYS A 1 102 ? 3.558 6.398 -12.214 1.00 96.81 102 CYS A N 1
ATOM 825 C CA . CYS A 1 102 ? 3.828 7.053 -10.937 1.00 96.81 102 CYS A CA 1
ATOM 826 C C . CYS A 1 102 ? 4.754 6.208 -10.058 1.00 96.81 102 CYS A C 1
ATOM 828 O O . CYS A 1 102 ? 5.703 6.743 -9.488 1.00 96.81 102 CYS A O 1
ATOM 830 N N . LEU A 1 103 ? 4.534 4.893 -10.010 1.00 97.38 103 LEU A N 1
ATOM 831 C CA . LEU A 1 103 ? 5.429 3.940 -9.362 1.00 97.38 103 LEU A CA 1
ATOM 832 C C . LEU A 1 103 ? 6.831 4.006 -9.968 1.00 97.38 103 LEU A C 1
ATOM 834 O O . LEU A 1 103 ? 7.805 4.114 -9.229 1.00 97.38 103 LEU A O 1
ATOM 838 N N . LEU A 1 104 ? 6.934 3.993 -11.301 1.00 97.50 104 LEU A N 1
ATOM 839 C CA . LEU A 1 104 ? 8.219 4.072 -11.999 1.00 97.50 104 LEU A CA 1
ATOM 840 C C . LEU A 1 104 ? 9.004 5.338 -11.628 1.00 97.50 104 LEU A C 1
ATOM 842 O O . LEU A 1 104 ? 10.224 5.284 -11.490 1.00 97.50 104 LEU A O 1
ATOM 846 N N . GLN A 1 105 ? 8.314 6.469 -11.487 1.00 96.00 105 GLN A N 1
ATOM 847 C CA . GLN A 1 105 ? 8.946 7.745 -11.173 1.00 96.00 105 GLN A CA 1
ATOM 848 C C . GLN A 1 105 ? 9.310 7.881 -9.690 1.00 96.00 105 GLN A C 1
ATOM 850 O O . GLN A 1 105 ? 10.371 8.419 -9.380 1.00 96.00 105 GLN A O 1
ATOM 855 N N . LEU A 1 106 ? 8.442 7.431 -8.780 1.00 95.69 106 LEU A N 1
ATOM 856 C CA . LEU A 1 106 ? 8.603 7.676 -7.346 1.00 95.69 106 LEU A CA 1
ATOM 857 C C . LEU A 1 106 ? 9.362 6.578 -6.606 1.00 95.69 106 LEU A C 1
ATOM 859 O O . LEU A 1 106 ? 10.008 6.898 -5.614 1.00 95.69 106 LEU A O 1
ATOM 863 N N . ALA A 1 107 ? 9.336 5.320 -7.060 1.00 95.56 107 ALA A N 1
ATOM 864 C CA . ALA A 1 107 ? 9.998 4.218 -6.353 1.00 95.56 107 ALA A CA 1
ATOM 865 C C . ALA A 1 107 ? 11.473 4.502 -5.986 1.00 95.56 107 ALA A C 1
ATOM 867 O O . ALA A 1 107 ? 11.841 4.227 -4.846 1.00 95.56 107 ALA A O 1
ATOM 868 N N . PRO A 1 108 ? 12.310 5.113 -6.857 1.00 94.75 108 PRO A N 1
ATOM 869 C CA . PRO A 1 108 ? 13.698 5.436 -6.507 1.00 94.75 108 PRO A CA 1
ATOM 870 C C . PRO A 1 108 ? 13.863 6.509 -5.418 1.00 94.75 108 PRO A C 1
ATOM 872 O O . PRO A 1 108 ? 14.945 6.632 -4.855 1.00 94.75 108 PRO A O 1
ATOM 875 N N . ALA A 1 109 ? 12.828 7.309 -5.142 1.00 93.50 109 ALA A N 1
ATOM 876 C CA . ALA A 1 109 ? 12.868 8.366 -4.130 1.00 93.50 109 ALA A CA 1
ATOM 877 C C . ALA A 1 109 ? 12.566 7.853 -2.710 1.00 93.50 109 ALA A C 1
ATOM 879 O O . ALA A 1 109 ? 12.799 8.567 -1.734 1.00 93.50 109 ALA A O 1
ATOM 880 N N . PHE A 1 110 ? 12.042 6.631 -2.578 1.00 95.00 110 PHE A N 1
ATOM 881 C CA . PHE A 1 110 ? 11.740 6.040 -1.280 1.00 95.00 110 PHE A CA 1
ATOM 882 C C . PHE A 1 110 ? 13.015 5.490 -0.640 1.00 95.00 110 PHE A C 1
ATOM 884 O O . PHE A 1 110 ? 13.728 4.668 -1.220 1.00 95.00 110 PHE A O 1
ATOM 891 N N . ARG A 1 111 ? 13.272 5.894 0.605 1.00 95.56 111 ARG A N 1
ATOM 892 C CA . ARG A 1 111 ? 14.225 5.195 1.469 1.00 95.56 111 ARG A CA 1
ATOM 893 C C . ARG A 1 111 ? 13.625 3.843 1.821 1.00 95.56 111 ARG A C 1
ATOM 895 O O . ARG A 1 111 ? 12.434 3.768 2.107 1.00 95.56 111 ARG A O 1
ATOM 902 N N . CYS A 1 112 ? 14.437 2.793 1.781 1.00 94.44 112 CYS A N 1
ATOM 903 C CA . CYS A 1 112 ? 14.007 1.425 2.043 1.00 94.44 112 CYS A CA 1
ATOM 904 C C . CYS A 1 112 ? 14.799 0.862 3.222 1.00 94.44 112 CYS A C 1
ATOM 906 O O . CYS A 1 112 ? 16.009 0.686 3.114 1.00 94.44 112 CYS A O 1
ATOM 908 N N . GLU A 1 113 ? 14.105 0.533 4.306 1.00 94.62 113 GLU A N 1
ATOM 909 C CA . GLU A 1 113 ? 14.658 -0.104 5.500 1.00 94.62 113 GLU A CA 1
ATOM 910 C C . GLU A 1 113 ? 14.201 -1.573 5.537 1.00 94.62 113 GLU A C 1
ATOM 912 O O . GLU A 1 113 ? 13.025 -1.846 5.814 1.00 94.62 113 GLU A O 1
ATOM 917 N N . PRO A 1 114 ? 15.075 -2.541 5.196 1.00 91.81 114 PRO A N 1
ATOM 918 C CA . PRO A 1 114 ? 14.723 -3.958 5.190 1.00 91.81 114 PRO A CA 1
ATOM 919 C C . PRO A 1 114 ? 14.290 -4.452 6.571 1.00 91.81 114 PRO A C 1
ATOM 921 O O . PRO A 1 114 ? 14.811 -4.012 7.598 1.00 91.81 114 PRO A O 1
ATOM 924 N N . LEU A 1 115 ? 13.364 -5.411 6.601 1.00 89.31 115 LEU A N 1
ATOM 925 C CA . LEU A 1 115 ? 13.005 -6.060 7.858 1.00 89.31 115 LEU A CA 1
ATOM 926 C C . LEU A 1 115 ? 14.159 -6.946 8.373 1.00 89.31 115 LEU A C 1
ATOM 928 O O . LEU A 1 115 ? 14.903 -7.516 7.570 1.00 89.31 115 LEU A O 1
ATOM 932 N N . PRO A 1 116 ? 14.312 -7.104 9.703 1.00 88.06 116 PRO A N 1
ATOM 933 C CA . PRO A 1 116 ? 15.311 -8.002 10.271 1.00 88.06 116 PRO A CA 1
ATOM 934 C C . PRO A 1 116 ? 15.115 -9.443 9.793 1.00 88.06 116 PRO A C 1
ATOM 936 O O . PRO A 1 116 ? 13.994 -9.951 9.747 1.00 88.06 116 PRO A O 1
ATOM 939 N N . THR A 1 117 ? 16.217 -10.130 9.502 1.00 86.56 117 THR A N 1
ATOM 940 C CA . THR A 1 117 ? 16.185 -11.537 9.096 1.00 86.56 117 THR A CA 1
ATOM 941 C C . THR A 1 117 ? 15.769 -12.438 10.254 1.00 86.56 117 THR A C 1
ATOM 943 O O . THR A 1 117 ? 16.251 -12.289 11.379 1.00 86.56 117 THR A O 1
ATOM 946 N N . SER A 1 118 ? 14.926 -13.428 9.970 1.00 87.12 118 SER A N 1
ATOM 947 C CA . SER A 1 118 ? 14.584 -14.476 10.931 1.00 87.12 118 SER A CA 1
ATOM 948 C C . SER A 1 118 ? 15.622 -15.597 10.907 1.00 87.12 118 SER A C 1
ATOM 950 O O . SER A 1 118 ? 15.916 -16.144 9.847 1.00 87.12 118 SER A O 1
ATOM 952 N N . ASN A 1 119 ? 16.124 -16.007 12.077 1.00 88.94 119 ASN A N 1
ATOM 953 C CA . ASN A 1 119 ? 17.028 -17.161 12.185 1.00 88.94 119 ASN A CA 1
ATOM 954 C C . ASN A 1 119 ? 16.346 -18.470 11.761 1.00 88.94 119 ASN A C 1
ATOM 956 O O . ASN A 1 119 ? 16.980 -19.341 11.173 1.00 88.94 119 ASN A O 1
ATOM 960 N N . SER A 1 120 ? 15.056 -18.614 12.073 1.00 93.50 120 SER A N 1
ATOM 961 C CA . SER A 1 120 ? 14.288 -19.826 11.770 1.00 93.50 120 SER A CA 1
ATOM 962 C C . SER A 1 120 ? 13.806 -19.859 10.321 1.00 93.50 120 SER A C 1
ATOM 964 O O . SER A 1 120 ? 13.621 -20.938 9.769 1.00 93.50 120 SER A O 1
ATOM 966 N N . TRP A 1 121 ? 13.626 -18.687 9.701 1.00 89.81 121 TRP A N 1
ATOM 967 C CA . TRP A 1 121 ? 13.132 -18.549 8.329 1.00 89.81 121 TRP A CA 1
ATOM 968 C C . TRP A 1 121 ? 13.941 -17.487 7.568 1.00 89.81 121 TRP A C 1
ATOM 970 O O . TRP A 1 121 ? 13.431 -16.394 7.321 1.00 89.81 121 TRP A O 1
ATOM 980 N N . PRO A 1 122 ? 15.199 -17.779 7.185 1.00 85.25 122 PRO A N 1
ATOM 981 C CA . PRO A 1 122 ? 16.116 -16.770 6.640 1.00 85.25 122 PRO A CA 1
ATOM 982 C C . PRO A 1 122 ? 15.643 -16.121 5.335 1.00 85.25 122 PRO A C 1
ATOM 984 O O . PRO A 1 122 ? 16.069 -15.023 4.993 1.00 85.25 122 PRO A O 1
ATOM 987 N N . THR A 1 123 ? 14.771 -16.804 4.592 1.00 87.00 123 THR A N 1
ATOM 988 C CA . THR A 1 123 ? 14.213 -16.331 3.321 1.00 87.00 123 THR A CA 1
ATOM 989 C C . THR A 1 123 ? 12.846 -15.666 3.469 1.00 87.00 123 THR A C 1
ATOM 991 O O . THR A 1 123 ? 12.361 -15.075 2.506 1.00 87.00 123 THR A O 1
ATOM 994 N N . ALA A 1 124 ? 12.212 -15.742 4.643 1.00 84.88 124 ALA A N 1
ATOM 995 C CA . ALA A 1 124 ? 10.920 -15.105 4.862 1.00 84.88 124 ALA A CA 1
ATOM 996 C C . ALA A 1 124 ? 11.083 -13.582 4.864 1.00 84.88 124 ALA A C 1
ATOM 998 O O . ALA A 1 124 ? 11.977 -13.055 5.525 1.00 84.88 124 ALA A O 1
ATOM 999 N N . PHE A 1 125 ? 10.205 -12.888 4.133 1.00 84.69 125 PHE A N 1
ATOM 1000 C CA . PHE A 1 125 ? 10.180 -11.422 4.042 1.00 84.69 125 PHE A CA 1
ATOM 1001 C C . PHE A 1 125 ? 11.501 -10.794 3.561 1.00 84.69 125 PHE A C 1
ATOM 1003 O O . PHE A 1 125 ? 11.757 -9.620 3.811 1.00 84.69 125 PHE A O 1
ATOM 1010 N N . ASN A 1 126 ? 12.339 -11.555 2.848 1.00 86.75 126 ASN A N 1
ATOM 1011 C CA . ASN A 1 126 ? 13.668 -11.123 2.398 1.00 86.75 126 ASN A CA 1
ATOM 1012 C C . ASN A 1 126 ? 13.652 -9.954 1.395 1.00 86.75 126 ASN A C 1
ATOM 1014 O O . ASN A 1 126 ? 14.689 -9.344 1.141 1.00 86.75 126 ASN A O 1
ATOM 1018 N N . ASN A 1 127 ? 12.489 -9.647 0.827 1.00 89.31 127 ASN A N 1
ATOM 1019 C CA . ASN A 1 127 ? 12.257 -8.511 -0.053 1.00 89.31 127 ASN A CA 1
ATOM 1020 C C . ASN A 1 127 ? 11.253 -7.501 0.526 1.00 89.31 127 ASN A C 1
ATOM 1022 O O . ASN A 1 127 ? 10.937 -6.526 -0.152 1.00 89.31 127 ASN A O 1
ATOM 1026 N N . THR A 1 128 ? 10.760 -7.705 1.752 1.00 93.31 128 THR A N 1
ATOM 1027 C CA . THR A 1 128 ? 9.851 -6.783 2.439 1.00 93.31 128 THR A CA 1
ATOM 1028 C C . THR A 1 128 ? 10.650 -5.755 3.241 1.00 93.31 128 THR A C 1
ATOM 1030 O O . THR A 1 128 ? 11.609 -6.076 3.943 1.00 93.31 128 THR A O 1
ATOM 1033 N N . SER A 1 129 ? 10.241 -4.494 3.151 1.00 95.06 129 SER A N 1
ATOM 1034 C CA . SER A 1 129 ? 10.897 -3.365 3.812 1.00 95.06 129 SER A CA 1
ATOM 1035 C C . SER A 1 129 ? 9.880 -2.319 4.243 1.00 95.06 129 SER A C 1
ATOM 1037 O O . SER A 1 129 ? 8.789 -2.234 3.672 1.00 95.06 129 SER A O 1
ATOM 1039 N N . VAL A 1 130 ? 10.264 -1.495 5.212 1.00 95.50 130 VAL A N 1
ATOM 1040 C CA . VAL A 1 130 ? 9.595 -0.224 5.487 1.00 95.50 130 VAL A CA 1
ATOM 1041 C C . VAL A 1 130 ? 10.130 0.806 4.494 1.00 95.50 130 VAL A C 1
ATOM 1043 O O . VAL A 1 130 ? 11.339 0.992 4.389 1.00 95.50 130 VAL A O 1
ATOM 1046 N N . GLN A 1 131 ? 9.245 1.457 3.748 1.00 96.75 131 GLN A N 1
ATOM 1047 C CA . GLN A 1 131 ? 9.589 2.395 2.686 1.00 96.75 131 GLN A CA 1
ATOM 1048 C C . GLN A 1 131 ? 8.893 3.733 2.925 1.00 96.75 131 GLN A C 1
ATOM 1050 O O . GLN A 1 131 ? 7.684 3.766 3.151 1.00 96.75 131 GLN A O 1
ATOM 1055 N N . PHE A 1 132 ? 9.636 4.835 2.867 1.00 96.31 132 PHE A N 1
ATOM 1056 C CA . PHE A 1 132 ? 9.103 6.183 3.089 1.00 96.31 132 PHE A CA 1
ATOM 1057 C C . PHE A 1 132 ? 9.952 7.240 2.374 1.00 96.31 132 PHE A C 1
ATOM 1059 O O . PHE A 1 132 ? 11.131 7.0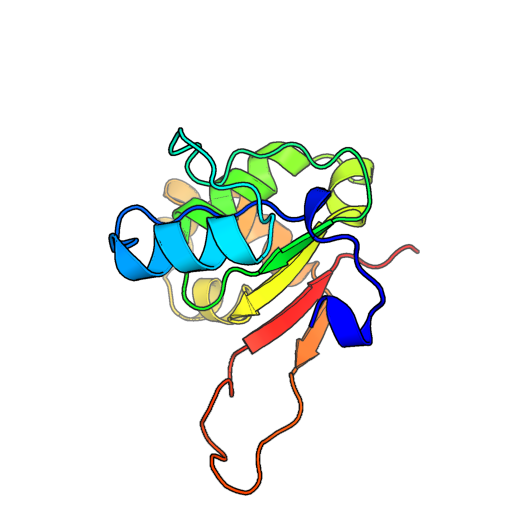22 2.086 1.00 96.31 132 PHE A O 1
ATOM 1066 N N . VAL A 1 133 ? 9.365 8.404 2.101 1.00 93.06 133 VAL A N 1
ATOM 1067 C CA . VAL A 1 133 ? 10.111 9.576 1.624 1.00 93.06 133 VAL A CA 1
ATOM 1068 C C . VAL A 1 133 ? 10.638 10.333 2.843 1.00 93.06 133 VAL A C 1
ATOM 1070 O O . VAL A 1 133 ? 9.888 10.606 3.778 1.00 93.06 133 VAL A O 1
ATOM 1073 N N . GLY A 1 134 ? 11.941 10.624 2.868 1.00 78.12 134 GLY A N 1
ATOM 1074 C CA . GLY A 1 134 ? 12.551 11.383 3.962 1.00 78.12 134 GLY A CA 1
ATOM 1075 C C . GLY A 1 134 ? 12.002 12.810 4.037 1.00 78.12 134 GLY A C 1
ATOM 1076 O O . GLY A 1 134 ? 11.691 13.413 3.013 1.00 78.12 134 GLY A O 1
ATOM 1077 N N . THR A 1 135 ? 11.896 13.350 5.248 1.00 64.56 135 THR A N 1
ATOM 1078 C CA . THR A 1 135 ? 11.717 14.787 5.467 1.00 64.56 135 THR A CA 1
ATOM 1079 C C . THR A 1 135 ? 13.104 15.423 5.461 1.00 64.56 135 THR A C 1
ATOM 1081 O O . THR A 1 135 ? 13.840 15.256 6.437 1.00 64.56 135 THR A O 1
ATOM 1084 N N . ASP A 1 136 ? 13.494 16.047 4.352 1.00 56.06 136 ASP A N 1
ATOM 1085 C CA . ASP A 1 136 ? 14.659 16.942 4.339 1.00 56.06 136 ASP A CA 1
ATOM 1086 C C . ASP A 1 136 ? 14.349 18.246 5.094 1.00 56.06 136 ASP A C 1
ATOM 1088 O O . ASP A 1 136 ? 13.182 18.709 5.029 1.00 56.06 136 ASP A O 1
#

Sequence (136 aa):
MCDRLNIDTSGVSVYDPVFTAEDLSLFGELQIRVLAENRSARYVLERPTICFMPHCDMELYENILKANWEAQKLHNLFLVANRLVDYIDSNPKHKLQSRVPCLLQLAPAFRCEPLPTSNSWPTAFNNTSVQFVGTD

Radius of gyration: 15.82 Å; chains: 1; bounding box: 34×37×43 Å